Protein AF-A0A4Q3WW99-F1 (afdb_monomer_lite)

pLDDT: mean 93.5, std 5.41, range [62.47, 98.5]

Secondary structure (DSSP, 8-state):
--HHHHHHHHHHHHHHHHHHHHHHHHTT-SSHHHHHHHHHHHTT-TT----GGGGGGGSHHHHHHHHHHHHHHHHHTTSTTHHHHHHHHHHHHHHHHHHHHHHHH-TTS-HHHHHHHIIIIIHHHHHHHHHHHHHHHHHHHHHHTTTTHHHHHHHHHHHHHHH-

Radius of gyration: 16.63 Å; chains: 1; bounding box: 41×27×52 Å

Sequence (164 aa):
MDSVQLQQALPWVTAALLGVGLAATSGLRTFLPLLLLAGAVKFGLFGVSLGQSYAWLASDSALIALLLATIFEVAGDKIPVVDHGLDVVGTVLRPIAGALSVAAVWYGTDPATAALVGLIVGAPLAFGMHSAKAGTRAGSTAATAGVGNPFISVLEDGVALFMG

Structure (mmCIF, N/CA/C/O backbone):
data_AF-A0A4Q3WW99-F1
#
_entry.id   AF-A0A4Q3WW99-F1
#
loop_
_atom_site.group_PDB
_atom_site.id
_atom_site.type_symbol
_atom_site.label_atom_id
_atom_site.label_alt_id
_atom_site.label_comp_id
_atom_site.label_asym_id
_atom_site.label_entity_id
_atom_site.label_seq_id
_atom_site.pdbx_PDB_ins_code
_atom_site.Cartn_x
_atom_site.Cartn_y
_atom_site.Cartn_z
_atom_site.occupancy
_atom_site.B_iso_or_equiv
_atom_site.auth_seq_id
_atom_site.auth_comp_id
_atom_site.auth_asym_id
_atom_site.auth_atom_id
_atom_site.pdbx_PDB_model_num
ATOM 1 N N . MET A 1 1 ? -0.242 -15.367 32.151 1.00 62.47 1 MET A N 1
ATOM 2 C CA . MET A 1 1 ? -1.314 -14.533 31.577 1.00 62.47 1 MET A CA 1
ATOM 3 C C . MET A 1 1 ? -2.581 -15.353 31.603 1.00 62.47 1 MET A C 1
ATOM 5 O O . MET A 1 1 ? -2.575 -16.477 31.117 1.00 62.47 1 MET A O 1
ATOM 9 N N . ASP A 1 2 ? -3.606 -14.838 32.256 1.00 83.31 2 ASP A N 1
ATOM 10 C CA . ASP A 1 2 ? -4.953 -15.397 32.280 1.00 83.31 2 ASP A CA 1
ATOM 11 C C . ASP A 1 2 ? -5.698 -15.093 30.965 1.00 83.31 2 ASP A C 1
ATOM 13 O O . ASP A 1 2 ? -5.322 -14.206 30.194 1.00 83.31 2 ASP A O 1
ATOM 17 N N . SER A 1 3 ? -6.738 -15.875 30.664 1.00 82.44 3 SER A N 1
ATOM 18 C CA . SER A 1 3 ? -7.457 -15.846 29.377 1.00 82.44 3 SER A CA 1
ATOM 19 C C . SER A 1 3 ? -8.044 -14.474 29.023 1.00 82.44 3 SER A C 1
ATOM 21 O O . SER A 1 3 ? -8.149 -14.138 27.845 1.00 82.44 3 SER A O 1
ATOM 23 N N . VAL A 1 4 ? -8.364 -13.658 30.030 1.00 82.31 4 VAL A N 1
ATOM 24 C CA . VAL A 1 4 ? -8.906 -12.301 29.875 1.00 82.31 4 VAL A CA 1
ATOM 25 C C . VAL A 1 4 ? -7.875 -11.345 29.268 1.00 82.31 4 VAL A C 1
ATOM 27 O O . VAL A 1 4 ? -8.197 -10.603 28.341 1.00 82.31 4 VAL A O 1
ATOM 30 N N . GLN A 1 5 ? -6.617 -11.396 29.718 1.00 80.50 5 GLN A N 1
ATOM 31 C CA . GLN A 1 5 ? -5.545 -10.560 29.164 1.00 80.50 5 GLN A CA 1
ATOM 32 C C . GLN A 1 5 ? -5.258 -10.900 27.696 1.00 80.50 5 GLN A C 1
ATOM 34 O O . GLN A 1 5 ? -5.022 -10.009 26.881 1.00 80.50 5 GLN A O 1
ATOM 39 N N . LEU A 1 6 ? -5.323 -12.186 27.335 1.00 78.38 6 LEU A N 1
ATOM 40 C CA . LEU A 1 6 ? -5.124 -12.636 25.954 1.00 78.38 6 LEU A CA 1
ATOM 41 C C . LEU A 1 6 ? -6.226 -12.128 25.016 1.00 78.38 6 LEU A C 1
ATOM 43 O O . LEU A 1 6 ? -5.924 -11.692 23.908 1.00 78.38 6 LEU A O 1
ATOM 47 N N . GLN A 1 7 ? -7.484 -12.123 25.464 1.00 82.94 7 GLN A N 1
ATOM 48 C CA . GLN A 1 7 ? -8.606 -11.606 24.671 1.00 82.94 7 GLN A CA 1
ATOM 49 C C . GLN A 1 7 ? -8.515 -10.096 24.426 1.00 82.94 7 GLN A C 1
ATOM 51 O O . GLN A 1 7 ? -8.922 -9.625 23.368 1.00 82.94 7 GLN A O 1
ATOM 56 N N . GLN A 1 8 ? -7.950 -9.343 25.369 1.00 80.19 8 GLN A N 1
ATOM 57 C CA . GLN A 1 8 ? -7.739 -7.903 25.211 1.00 80.19 8 GLN A CA 1
ATOM 58 C C . GLN A 1 8 ? -6.545 -7.575 24.305 1.00 80.19 8 GLN A C 1
ATOM 60 O O . GLN A 1 8 ? -6.581 -6.577 23.592 1.00 80.19 8 GLN A O 1
AT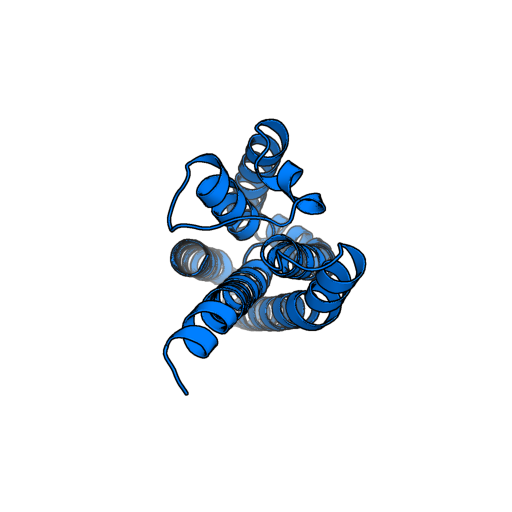OM 65 N N . ALA A 1 9 ? -5.497 -8.405 24.309 1.00 82.31 9 ALA A N 1
ATOM 66 C CA . ALA A 1 9 ? -4.288 -8.181 23.515 1.00 82.31 9 ALA A CA 1
ATOM 67 C C . ALA A 1 9 ? -4.412 -8.649 22.055 1.00 82.31 9 ALA A C 1
ATOM 69 O O . ALA A 1 9 ? -3.800 -8.056 21.167 1.00 82.31 9 ALA A O 1
ATOM 70 N N . LEU A 1 10 ? -5.197 -9.700 21.793 1.00 84.69 10 LEU A N 1
ATOM 71 C CA . LEU A 1 10 ? -5.301 -10.328 20.473 1.00 84.69 10 LEU A CA 1
ATOM 72 C C . LEU A 1 10 ? -5.670 -9.347 19.336 1.00 84.69 10 LEU A C 1
ATOM 74 O O . LEU A 1 10 ? -4.966 -9.366 18.326 1.00 84.69 10 LEU A O 1
ATOM 78 N N . PRO A 1 11 ? -6.665 -8.445 19.488 1.00 83.94 11 PRO A N 1
ATOM 79 C CA . PRO A 1 11 ? -6.996 -7.438 18.474 1.00 83.94 11 PRO A CA 1
ATOM 80 C C . PRO A 1 11 ? -5.793 -6.584 18.056 1.00 83.94 11 PRO A C 1
ATOM 82 O O . PRO A 1 11 ? -5.510 -6.433 16.868 1.00 83.94 11 PRO A O 1
ATOM 85 N N . TRP A 1 12 ? -5.025 -6.099 19.032 1.00 84.38 12 TRP A N 1
ATOM 86 C CA . TRP A 1 12 ? -3.859 -5.246 18.802 1.00 84.38 12 TRP A CA 1
ATOM 87 C C . TRP A 1 12 ? -2.717 -5.991 18.124 1.00 84.38 12 TRP A C 1
ATOM 89 O O . TRP A 1 12 ? -2.075 -5.454 17.225 1.00 84.38 12 TRP A O 1
ATOM 99 N N . VAL A 1 13 ? -2.485 -7.247 18.512 1.00 88.50 13 VAL A N 1
ATOM 100 C C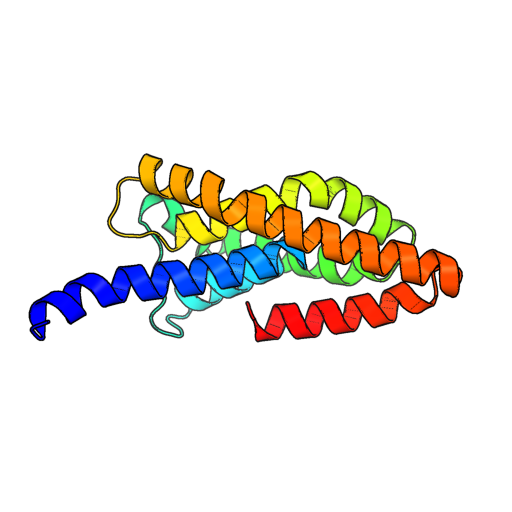A . VAL A 1 13 ? -1.480 -8.094 17.859 1.00 88.50 13 VAL A CA 1
ATOM 101 C C . VAL A 1 13 ? -1.868 -8.348 16.404 1.00 88.50 13 VAL A C 1
ATOM 103 O O . VAL A 1 13 ? -1.030 -8.206 15.517 1.00 88.50 13 VAL A O 1
ATOM 106 N N . THR A 1 14 ? -3.138 -8.663 16.134 1.00 87.50 14 THR A N 1
ATOM 107 C CA . THR A 1 14 ? -3.610 -8.865 14.757 1.00 87.50 14 THR A CA 1
ATOM 108 C C . THR A 1 14 ? -3.517 -7.592 13.920 1.00 87.50 14 THR A C 1
ATOM 110 O O . THR A 1 14 ? -3.035 -7.657 12.793 1.00 87.50 14 THR A O 1
ATOM 113 N N . ALA A 1 15 ? -3.880 -6.433 14.480 1.00 88.69 15 ALA A N 1
ATOM 114 C CA . ALA A 1 15 ? -3.748 -5.137 13.818 1.00 88.69 15 ALA A CA 1
ATOM 115 C C . ALA A 1 15 ? -2.283 -4.802 13.505 1.00 88.69 15 ALA A C 1
ATOM 117 O O . ALA A 1 15 ? -1.980 -4.331 12.411 1.00 88.69 15 ALA A O 1
ATOM 118 N N . ALA A 1 16 ? -1.361 -5.102 14.424 1.00 91.56 16 ALA A N 1
ATOM 119 C CA . ALA A 1 16 ? 0.068 -4.912 14.208 1.00 91.56 16 ALA A CA 1
ATOM 120 C C . ALA A 1 16 ? 0.620 -5.791 13.092 1.00 91.56 16 ALA A C 1
ATOM 122 O O . ALA A 1 16 ? 1.270 -5.278 12.183 1.00 91.56 16 ALA A O 1
ATOM 123 N N . LEU A 1 17 ? 0.335 -7.091 13.124 1.00 94.00 17 LEU A N 1
ATOM 124 C CA . LEU A 1 17 ? 0.816 -8.019 12.104 1.00 94.00 17 LEU A CA 1
ATOM 125 C C . LEU A 1 17 ? 0.230 -7.694 10.724 1.00 94.00 17 LEU A C 1
ATOM 127 O O . LEU A 1 17 ? 0.978 -7.615 9.750 1.00 94.00 17 LEU A O 1
ATOM 131 N N . LEU A 1 18 ? -1.081 -7.443 10.653 1.00 94.94 18 LEU A N 1
ATOM 132 C CA . LEU A 1 18 ? -1.760 -7.073 9.413 1.00 94.94 18 LEU A CA 1
ATOM 133 C C . LEU A 1 18 ? -1.251 -5.732 8.878 1.00 94.94 18 LEU A C 1
ATOM 135 O O . LEU A 1 18 ? -0.889 -5.629 7.711 1.00 94.94 18 LEU A O 1
ATOM 139 N N . GLY A 1 19 ? -1.174 -4.711 9.733 1.00 95.75 19 GLY A N 1
ATOM 140 C CA . GLY A 1 19 ? -0.717 -3.379 9.349 1.00 95.75 19 GLY A CA 1
ATOM 141 C C . GLY A 1 19 ? 0.715 -3.394 8.817 1.00 95.75 19 GLY A C 1
ATOM 142 O O . GLY A 1 19 ? 0.981 -2.809 7.770 1.00 95.75 19 GLY A O 1
ATOM 143 N N . VAL A 1 20 ? 1.625 -4.100 9.495 1.00 95.88 20 VAL A N 1
ATOM 144 C CA . VAL A 1 20 ? 3.023 -4.262 9.064 1.00 95.88 20 VAL A CA 1
ATOM 145 C C . VAL A 1 20 ? 3.107 -5.015 7.736 1.00 95.88 20 VAL A C 1
ATOM 147 O O . VAL A 1 20 ? 3.817 -4.565 6.838 1.00 95.88 20 VAL A O 1
ATOM 150 N N . GLY A 1 21 ? 2.363 -6.115 7.575 1.00 96.06 21 GLY A N 1
ATOM 151 C CA . GLY A 1 21 ? 2.315 -6.868 6.317 1.00 96.06 21 GLY A CA 1
ATOM 152 C C . GLY A 1 21 ? 1.817 -6.013 5.150 1.00 96.06 21 GLY A C 1
ATOM 153 O O . GLY A 1 21 ? 2.477 -5.927 4.113 1.00 96.06 21 GLY A O 1
ATOM 154 N N . LEU A 1 22 ? 0.716 -5.286 5.348 1.00 97.19 22 LEU A N 1
ATOM 155 C CA . LEU A 1 22 ? 0.157 -4.386 4.341 1.00 97.19 22 LEU A CA 1
ATOM 156 C C . LEU A 1 22 ? 1.086 -3.211 4.025 1.00 97.19 22 LEU A C 1
ATOM 158 O O . LEU A 1 22 ? 1.193 -2.820 2.865 1.00 97.19 22 LEU A O 1
ATOM 162 N N . ALA A 1 23 ? 1.787 -2.658 5.017 1.00 98.06 23 ALA A N 1
ATOM 163 C CA . ALA A 1 23 ? 2.725 -1.559 4.805 1.00 98.06 23 ALA A CA 1
ATOM 164 C C . ALA A 1 23 ? 3.987 -2.008 4.060 1.00 98.06 23 ALA A C 1
ATOM 166 O O . ALA A 1 23 ? 4.401 -1.344 3.111 1.00 98.06 23 ALA A O 1
ATOM 167 N N . ALA A 1 24 ? 4.566 -3.157 4.418 1.00 97.00 24 ALA A N 1
ATOM 168 C CA . ALA A 1 24 ? 5.664 -3.745 3.653 1.00 97.00 24 ALA A CA 1
ATOM 169 C C . ALA A 1 24 ? 5.240 -3.989 2.197 1.00 97.00 24 ALA A C 1
ATOM 171 O O . ALA A 1 24 ? 5.919 -3.555 1.265 1.00 97.00 24 ALA A O 1
ATOM 172 N N . THR A 1 25 ? 4.0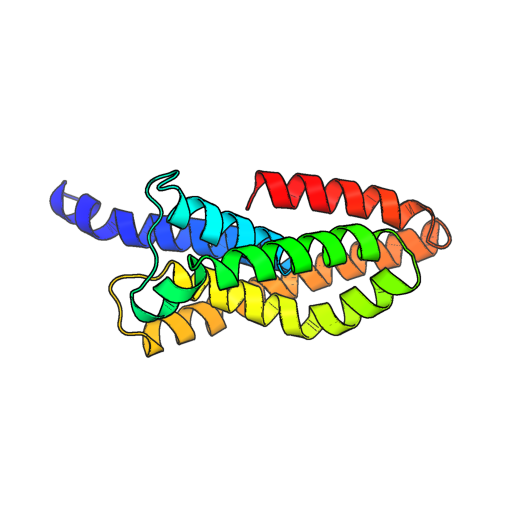63 -4.586 2.001 1.00 97.00 25 THR A N 1
ATOM 173 C CA . THR A 1 25 ? 3.503 -4.825 0.668 1.00 97.00 25 THR A CA 1
ATOM 174 C C . THR A 1 25 ? 3.210 -3.525 -0.086 1.00 97.00 25 THR A C 1
ATOM 176 O O . THR A 1 25 ? 3.458 -3.449 -1.290 1.00 97.00 25 THR A O 1
ATOM 179 N N . SER A 1 26 ? 2.795 -2.463 0.616 1.00 97.75 26 SER A N 1
ATOM 180 C CA . SER A 1 26 ? 2.582 -1.123 0.042 1.00 97.75 26 SER A CA 1
ATOM 181 C C . SER A 1 26 ? 3.861 -0.539 -0.560 1.00 97.75 26 SER A C 1
ATOM 183 O O . SER A 1 26 ? 3.826 0.222 -1.527 1.00 97.75 26 SER A O 1
ATOM 185 N N . GLY A 1 27 ? 5.016 -0.940 -0.027 1.00 95.19 27 GLY A N 1
ATOM 186 C CA . GLY A 1 27 ? 6.318 -0.605 -0.584 1.00 95.19 27 GLY A CA 1
ATOM 187 C C . GLY A 1 27 ? 6.663 -1.341 -1.878 1.00 95.19 27 GLY A C 1
ATOM 188 O O . GLY A 1 27 ? 7.493 -0.842 -2.630 1.00 95.19 27 GLY A O 1
ATOM 189 N N . LEU A 1 28 ? 6.017 -2.466 -2.200 1.00 94.94 28 LEU A N 1
ATOM 190 C CA . LEU A 1 28 ? 6.118 -3.136 -3.505 1.00 94.94 28 LEU A CA 1
ATOM 191 C C . LEU A 1 28 ? 5.085 -2.589 -4.497 1.00 94.94 28 LEU A C 1
ATOM 193 O O . LEU A 1 28 ? 5.442 -2.232 -5.628 1.00 94.94 28 LEU A O 1
ATOM 197 N N . ARG A 1 29 ? 3.832 -2.469 -4.047 1.00 96.12 29 ARG A N 1
ATOM 198 C CA . ARG A 1 29 ? 2.671 -1.993 -4.808 1.00 96.12 29 ARG A CA 1
ATOM 199 C C . ARG A 1 29 ? 1.855 -1.026 -3.966 1.00 96.12 29 ARG A C 1
ATOM 201 O O . ARG A 1 29 ? 1.406 -1.378 -2.894 1.00 96.12 29 ARG A O 1
ATOM 208 N N . THR A 1 30 ? 1.628 0.168 -4.476 1.00 96.62 30 THR A N 1
ATOM 209 C CA . THR A 1 30 ? 0.988 1.288 -3.784 1.00 96.62 30 THR A CA 1
ATOM 210 C C . THR A 1 30 ? -0.491 1.031 -3.512 1.00 96.62 30 THR A C 1
ATOM 212 O O . THR A 1 30 ? -0.964 1.258 -2.403 1.00 96.62 30 THR A O 1
ATOM 215 N N . PHE A 1 31 ? -1.241 0.583 -4.524 1.00 97.81 31 PHE A N 1
ATOM 216 C CA . PHE A 1 31 ? -2.706 0.544 -4.454 1.00 97.81 31 PHE A CA 1
ATOM 217 C C . PHE A 1 31 ? -3.247 -0.853 -4.182 1.00 97.81 31 PHE A C 1
ATOM 219 O O . PHE A 1 31 ? -4.276 -0.990 -3.525 1.00 97.81 31 PHE A O 1
ATOM 226 N N . LEU A 1 32 ? -2.547 -1.890 -4.654 1.00 97.81 32 LEU A N 1
ATOM 227 C CA . LEU A 1 32 ? -2.987 -3.277 -4.504 1.00 97.81 32 LEU A CA 1
ATOM 228 C C . LEU A 1 32 ? -3.246 -3.682 -3.035 1.00 97.81 32 LEU A C 1
ATOM 230 O O . LEU A 1 32 ? -4.321 -4.211 -2.774 1.00 97.81 32 LEU A O 1
ATOM 234 N N . PRO A 1 33 ? -2.375 -3.394 -2.050 1.00 97.62 33 PRO A N 1
ATOM 235 C CA . PRO A 1 33 ? -2.619 -3.792 -0.657 1.00 97.62 33 PRO A CA 1
ATOM 236 C C . PRO A 1 33 ? -3.810 -3.061 -0.037 1.00 97.62 33 PRO A C 1
ATOM 238 O O . PRO A 1 33 ? -4.577 -3.639 0.726 1.00 97.62 33 PRO A O 1
ATOM 241 N N . LEU A 1 34 ? -4.015 -1.791 -0.399 1.00 98.06 34 LEU A N 1
ATOM 242 C CA . LEU A 1 34 ? -5.190 -1.037 0.036 1.00 98.06 34 LEU A CA 1
ATOM 243 C C . LEU A 1 34 ? -6.474 -1.589 -0.590 1.00 98.06 34 LEU A C 1
ATOM 245 O O . LEU A 1 34 ? -7.495 -1.642 0.091 1.00 98.06 34 LEU A O 1
ATOM 249 N N . LEU A 1 35 ? -6.430 -2.026 -1.854 1.00 98.44 35 LEU A N 1
ATOM 250 C CA . LEU A 1 35 ? -7.547 -2.706 -2.513 1.00 98.44 35 LEU A CA 1
ATOM 251 C C . LEU A 1 35 ? -7.887 -4.026 -1.814 1.00 98.44 35 LEU A C 1
ATOM 253 O O . LEU A 1 35 ? -9.064 -4.294 -1.575 1.00 98.44 35 LEU A O 1
ATOM 257 N N . LEU A 1 36 ? -6.875 -4.829 -1.473 1.00 97.75 36 LEU A N 1
ATOM 258 C CA . LEU A 1 36 ? -7.052 -6.098 -0.764 1.00 97.75 36 LEU A CA 1
ATOM 259 C C . LEU A 1 36 ? -7.641 -5.872 0.633 1.00 97.75 36 LEU A C 1
ATOM 261 O O . LEU A 1 36 ? -8.651 -6.491 0.967 1.00 97.75 36 LEU A O 1
ATOM 265 N N . LEU A 1 37 ? -7.112 -4.909 1.395 1.00 97.75 37 LEU A N 1
ATOM 266 C CA . LEU A 1 37 ? -7.667 -4.507 2.690 1.00 97.75 37 LEU A CA 1
ATOM 267 C C . LEU A 1 37 ? -9.127 -4.041 2.569 1.00 97.75 37 LEU A C 1
ATOM 269 O O . LEU A 1 37 ? -10.002 -4.520 3.293 1.00 97.75 37 LEU A O 1
ATOM 273 N N . ALA A 1 38 ? -9.403 -3.111 1.652 1.00 97.88 38 ALA A N 1
ATOM 274 C CA . ALA A 1 38 ? -10.742 -2.575 1.430 1.00 97.88 38 ALA A CA 1
ATOM 275 C C . ALA A 1 38 ? -11.732 -3.674 1.020 1.00 97.88 38 ALA A C 1
ATOM 277 O O . ALA A 1 38 ? -12.853 -3.721 1.527 1.00 97.88 38 ALA A O 1
ATOM 278 N N . GLY A 1 39 ? -11.313 -4.572 0.125 1.00 97.81 39 GLY A N 1
ATOM 279 C CA . GLY A 1 39 ? -12.108 -5.705 -0.337 1.00 97.81 39 GLY A CA 1
ATOM 280 C C . GLY A 1 39 ? -12.384 -6.702 0.784 1.00 97.81 39 GLY A C 1
ATOM 281 O O . GLY A 1 39 ? -13.531 -7.109 0.967 1.00 97.81 39 GLY A O 1
ATOM 282 N N . ALA A 1 40 ? -11.369 -7.036 1.585 1.00 96.69 40 ALA A N 1
ATOM 283 C CA . ALA A 1 40 ? -11.527 -7.916 2.737 1.00 96.69 40 ALA A CA 1
ATOM 284 C C . ALA A 1 40 ? -12.586 -7.378 3.706 1.00 96.69 40 ALA A C 1
ATOM 286 O O . ALA A 1 40 ? -13.486 -8.111 4.106 1.00 96.69 40 ALA A O 1
ATOM 287 N N . VAL A 1 41 ? -12.547 -6.079 4.003 1.00 96.75 41 VAL A N 1
ATOM 288 C CA . VAL A 1 41 ? -13.529 -5.430 4.883 1.00 96.75 41 VAL A CA 1
ATOM 289 C C . VAL A 1 41 ? -14.915 -5.387 4.235 1.00 96.75 41 VAL A C 1
ATOM 291 O O . VAL A 1 41 ? -15.902 -5.744 4.877 1.00 96.75 41 VAL A O 1
ATOM 294 N N . LYS A 1 42 ? -15.014 -5.000 2.956 1.00 96.94 42 LYS A N 1
ATOM 295 C CA . LYS A 1 42 ? -16.291 -4.896 2.227 1.00 96.94 42 LYS A CA 1
ATOM 296 C C . LYS A 1 42 ? -17.044 -6.220 2.165 1.00 96.94 42 LYS A C 1
ATOM 298 O O . LYS A 1 42 ? -18.267 -6.232 2.289 1.00 96.94 42 LYS A O 1
ATOM 303 N N . PHE A 1 43 ? -16.319 -7.312 1.943 1.00 96.94 43 PHE A N 1
ATOM 304 C CA . PHE A 1 43 ? -16.893 -8.644 1.773 1.00 96.94 43 PHE A CA 1
ATOM 305 C C . PHE A 1 43 ? -16.874 -9.480 3.062 1.00 96.94 43 PHE A C 1
ATOM 307 O O . PHE A 1 43 ? -17.248 -10.649 3.026 1.00 96.94 43 PHE A O 1
ATOM 314 N N . GLY A 1 44 ? -16.471 -8.898 4.199 1.00 94.00 44 GLY A N 1
ATOM 315 C CA . GLY A 1 44 ? -16.470 -9.574 5.500 1.00 94.00 44 GLY A CA 1
ATOM 316 C C . GLY A 1 44 ? -15.485 -10.745 5.590 1.00 94.00 44 GLY A C 1
ATOM 317 O O . GLY A 1 44 ? -15.752 -11.731 6.276 1.00 94.00 44 GLY A O 1
ATOM 318 N N . LEU A 1 45 ? -14.362 -10.665 4.879 1.00 92.75 45 LEU A N 1
ATOM 319 C CA . LEU A 1 45 ? -13.344 -11.710 4.831 1.00 92.75 45 LEU A CA 1
ATOM 320 C C . LEU A 1 45 ? -12.376 -11.593 6.017 1.00 92.75 45 LEU A C 1
ATOM 322 O O . LEU A 1 45 ? -12.046 -10.501 6.479 1.00 92.75 45 LEU A O 1
ATOM 326 N N . PHE A 1 46 ? -11.897 -12.745 6.494 1.00 88.19 46 PHE A N 1
ATOM 327 C CA . PHE A 1 46 ? -10.805 -12.877 7.474 1.00 88.19 46 PHE A CA 1
ATOM 328 C C . PHE A 1 46 ? -11.003 -12.159 8.825 1.00 88.19 46 PHE A C 1
ATOM 330 O O . PHE A 1 46 ? -10.063 -12.064 9.609 1.00 88.19 46 PHE A O 1
ATOM 337 N N . GLY A 1 47 ? -12.212 -11.670 9.123 1.00 87.50 47 GLY A N 1
ATOM 338 C CA . GLY A 1 47 ? -12.505 -10.947 10.365 1.00 87.50 47 GLY A CA 1
ATOM 339 C C . GLY A 1 47 ? -11.817 -9.581 10.472 1.00 87.50 47 GLY A C 1
ATOM 340 O O . GLY A 1 47 ? -11.639 -9.074 11.578 1.00 87.50 47 GLY A O 1
ATOM 341 N N . VAL A 1 48 ? -11.412 -8.984 9.346 1.00 91.00 48 VAL A N 1
ATOM 342 C CA . VAL A 1 48 ? -10.726 -7.685 9.327 1.00 91.00 48 VAL A CA 1
ATOM 343 C C . VAL A 1 48 ? -11.728 -6.552 9.534 1.00 91.00 48 VAL A C 1
ATOM 345 O O . VAL A 1 48 ? -12.826 -6.561 8.982 1.00 91.00 48 VAL A O 1
ATOM 348 N N . SER A 1 49 ? -11.346 -5.560 10.335 1.00 91.81 49 SER A N 1
ATOM 349 C CA . SER A 1 49 ? -12.154 -4.373 10.625 1.00 91.81 49 SER A CA 1
ATOM 350 C C . SER A 1 49 ? -11.310 -3.109 10.520 1.00 91.81 49 SER A C 1
ATOM 352 O O . SER A 1 49 ? -10.103 -3.140 10.764 1.00 91.81 49 SER A O 1
ATOM 354 N N . LEU A 1 50 ? -11.958 -1.998 10.169 1.00 95.00 50 LEU A N 1
ATOM 355 C CA . LEU A 1 50 ? -11.322 -0.685 10.085 1.00 95.00 50 LEU A CA 1
ATOM 356 C C . LEU A 1 50 ? -11.734 0.201 11.256 1.00 95.00 50 LEU A C 1
ATOM 358 O O . LEU A 1 50 ? -12.851 0.106 11.765 1.00 95.00 50 LEU A O 1
ATOM 362 N N . GLY A 1 51 ? -10.852 1.123 11.640 1.00 94.19 51 GLY A N 1
ATOM 363 C CA . GLY A 1 51 ? -11.217 2.217 12.531 1.00 94.19 51 GLY A CA 1
ATOM 364 C C . GLY A 1 51 ? -12.314 3.090 11.910 1.00 94.19 51 GLY A C 1
ATOM 365 O O . GLY A 1 51 ? -12.334 3.310 10.700 1.00 94.19 51 GLY A O 1
ATOM 366 N N . GLN A 1 52 ? -13.204 3.646 12.737 1.00 93.44 52 GLN A N 1
ATOM 367 C CA . GLN A 1 52 ? -14.377 4.402 12.272 1.00 93.44 52 GLN A CA 1
ATOM 368 C C . GLN A 1 52 ? -14.025 5.541 11.296 1.00 93.44 52 GLN A C 1
ATOM 370 O O . GLN A 1 52 ? -14.737 5.768 10.322 1.00 93.44 52 GLN A O 1
ATOM 375 N N . SER A 1 53 ? -12.902 6.233 11.521 1.00 95.56 53 SER A N 1
ATOM 376 C CA . SER A 1 53 ? -12.442 7.332 10.651 1.00 95.56 53 SER A CA 1
ATOM 377 C C . SER A 1 53 ? -11.898 6.869 9.295 1.00 95.56 53 SER A C 1
ATOM 379 O O . SER A 1 53 ? -11.746 7.679 8.386 1.00 95.56 53 SER A O 1
ATOM 381 N N . TYR A 1 54 ? -11.636 5.571 9.141 1.00 96.81 54 TYR A N 1
ATOM 382 C CA . TYR A 1 54 ? -11.107 4.945 7.929 1.00 96.81 54 TYR A CA 1
ATOM 383 C C . TYR A 1 54 ? -12.137 4.053 7.227 1.00 96.81 54 TYR A C 1
ATOM 385 O O . TYR A 1 54 ? -11.834 3.473 6.189 1.00 96.81 54 TYR A O 1
ATOM 393 N N . ALA A 1 55 ? -13.373 3.978 7.735 1.00 96.00 55 ALA A N 1
ATOM 394 C CA . ALA A 1 55 ? -14.443 3.162 7.157 1.00 96.00 55 ALA A CA 1
ATOM 395 C C . ALA A 1 55 ? -14.748 3.505 5.685 1.00 96.00 55 ALA A C 1
ATOM 397 O O . ALA A 1 55 ? -15.189 2.647 4.921 1.00 96.00 55 ALA A O 1
ATOM 398 N N . TRP A 1 56 ? -14.461 4.741 5.261 1.00 97.25 56 TRP A N 1
ATOM 399 C CA . TRP A 1 56 ? -14.592 5.183 3.870 1.00 97.25 56 TRP A CA 1
ATOM 400 C C . TRP A 1 56 ? -13.741 4.362 2.890 1.00 97.25 56 TRP A C 1
ATOM 402 O O . TRP A 1 56 ? -14.098 4.277 1.716 1.00 97.25 56 TRP A O 1
ATOM 412 N N . LEU A 1 57 ? -12.653 3.732 3.351 1.00 97.12 57 LEU A N 1
ATOM 413 C CA . LEU A 1 57 ? -11.767 2.924 2.514 1.00 97.12 57 LEU A CA 1
ATOM 414 C C . LEU A 1 57 ? -12.495 1.704 1.924 1.00 97.12 57 LEU A C 1
ATOM 416 O O . LEU A 1 57 ? -12.183 1.285 0.817 1.00 97.12 57 LEU A O 1
ATOM 420 N N . ALA A 1 58 ? -13.515 1.189 2.620 1.00 97.12 58 ALA A N 1
ATOM 421 C CA . ALA A 1 58 ? -14.368 0.090 2.161 1.00 97.12 58 ALA A CA 1
ATOM 422 C C . ALA A 1 58 ? -15.638 0.565 1.416 1.00 97.12 58 ALA A C 1
ATOM 424 O O . ALA A 1 58 ? -16.561 -0.219 1.185 1.00 97.12 58 ALA A O 1
ATOM 425 N N . SER A 1 59 ? -15.735 1.849 1.055 1.00 98.12 59 SER A N 1
ATOM 426 C CA . SER A 1 59 ? -16.842 2.354 0.230 1.00 98.12 59 SER A CA 1
ATOM 427 C C . SER A 1 59 ? -16.734 1.872 -1.222 1.00 98.12 59 SER A C 1
ATOM 429 O O . SER A 1 59 ? -15.643 1.582 -1.713 1.00 98.12 59 SER A O 1
ATOM 431 N N . ASP A 1 60 ? -17.863 1.819 -1.937 1.00 98.12 60 ASP A N 1
ATOM 432 C CA . ASP A 1 60 ? -17.879 1.380 -3.343 1.00 98.12 60 ASP A CA 1
ATOM 433 C C . ASP A 1 60 ? -17.027 2.290 -4.236 1.00 98.12 60 ASP A C 1
ATOM 435 O O . ASP A 1 60 ? -16.316 1.815 -5.121 1.00 98.12 60 ASP A O 1
ATOM 439 N N . SER A 1 61 ? -17.037 3.598 -3.971 1.00 97.94 61 SER A N 1
ATOM 440 C CA . SER A 1 61 ? -16.213 4.565 -4.696 1.00 97.94 61 SER A CA 1
ATOM 441 C C . SER A 1 61 ? -14.719 4.363 -4.437 1.00 97.94 61 SER A C 1
ATOM 443 O O . SER A 1 61 ? -13.940 4.382 -5.390 1.00 97.94 61 SER A O 1
ATOM 445 N N . ALA A 1 62 ? -14.313 4.130 -3.183 1.00 97.94 62 ALA A N 1
ATOM 446 C CA . ALA A 1 62 ? -12.918 3.849 -2.845 1.00 97.94 62 ALA A CA 1
ATOM 447 C C . ALA A 1 62 ? -12.432 2.545 -3.491 1.00 97.94 62 ALA A C 1
ATOM 449 O O . ALA A 1 62 ? -11.352 2.526 -4.076 1.00 97.94 62 ALA A O 1
ATOM 450 N N . LEU A 1 63 ? -13.247 1.487 -3.466 1.00 98.38 63 LEU A N 1
ATOM 451 C CA . LEU A 1 63 ? -12.928 0.212 -4.112 1.00 98.38 63 LEU A CA 1
ATOM 452 C C . LEU A 1 63 ? -12.741 0.349 -5.620 1.00 98.38 63 LEU A C 1
ATOM 454 O O . LEU A 1 63 ? -11.761 -0.158 -6.156 1.00 98.38 63 LEU A O 1
ATOM 458 N N . ILE A 1 64 ? -13.646 1.052 -6.307 1.00 98.44 64 ILE A N 1
ATOM 459 C CA . ILE A 1 64 ? -13.528 1.286 -7.752 1.00 98.44 64 ILE A CA 1
ATOM 460 C C . ILE A 1 64 ? -12.264 2.097 -8.059 1.00 98.44 64 ILE A C 1
ATOM 462 O O . ILE A 1 64 ? -11.523 1.754 -8.980 1.00 98.44 64 ILE A O 1
ATOM 466 N N . ALA A 1 65 ? -11.987 3.147 -7.281 1.00 98.44 65 ALA A N 1
ATOM 467 C CA . ALA A 1 65 ? -10.796 3.969 -7.464 1.00 98.44 65 ALA A CA 1
ATOM 468 C C . ALA A 1 65 ? -9.504 3.164 -7.250 1.00 98.44 65 ALA A C 1
ATOM 470 O O . ALA A 1 65 ? -8.607 3.223 -8.089 1.00 98.44 65 ALA A O 1
ATOM 471 N N . LEU A 1 66 ? -9.429 2.381 -6.170 1.00 98.38 66 LEU A N 1
ATOM 472 C CA . LEU A 1 66 ? -8.291 1.512 -5.869 1.00 98.38 66 LEU A CA 1
ATOM 473 C C . LEU A 1 66 ? -8.118 0.428 -6.932 1.00 98.38 66 LEU A C 1
ATOM 475 O O . LEU A 1 66 ? -7.000 0.205 -7.377 1.00 98.38 66 LEU A O 1
ATOM 479 N N . LEU A 1 67 ? -9.205 -0.184 -7.408 1.00 98.38 67 LEU A N 1
ATOM 480 C CA . LEU A 1 67 ? -9.165 -1.188 -8.470 1.00 98.38 67 LEU A CA 1
ATOM 481 C C . LEU A 1 67 ? -8.568 -0.620 -9.760 1.00 98.38 67 LEU A C 1
ATOM 483 O O . LEU A 1 67 ? -7.652 -1.210 -10.330 1.00 98.38 67 LEU A O 1
ATOM 487 N N . LEU A 1 68 ? -9.058 0.538 -10.210 1.00 98.44 68 LEU A N 1
ATOM 488 C CA . LEU A 1 68 ? -8.522 1.201 -11.398 1.00 98.44 68 LEU A CA 1
ATOM 489 C C . LEU A 1 68 ? -7.055 1.593 -11.195 1.00 98.44 68 LEU A C 1
ATOM 491 O O . LEU A 1 68 ? -6.227 1.327 -12.064 1.00 98.44 68 LEU A O 1
ATOM 495 N N . ALA A 1 69 ? -6.719 2.173 -10.041 1.00 97.62 69 ALA A N 1
ATOM 496 C CA . ALA A 1 69 ? -5.352 2.561 -9.712 1.00 97.62 69 ALA A CA 1
ATOM 497 C C . ALA A 1 69 ? -4.398 1.355 -9.698 1.00 97.62 69 ALA A C 1
ATOM 499 O O . ALA A 1 69 ? -3.306 1.440 -10.254 1.00 97.62 69 ALA A O 1
ATOM 500 N N . THR A 1 70 ? -4.826 0.213 -9.153 1.00 97.62 70 THR A N 1
ATOM 501 C CA . THR A 1 70 ? -4.081 -1.050 -9.190 1.00 97.62 70 THR A CA 1
ATOM 502 C C . THR A 1 70 ? -3.885 -1.553 -10.617 1.00 97.62 70 THR A C 1
ATOM 504 O O . THR A 1 70 ? -2.778 -1.957 -10.960 1.00 97.62 70 THR A O 1
ATOM 507 N N . ILE A 1 71 ? -4.913 -1.504 -11.472 1.00 97.62 71 ILE A N 1
ATOM 508 C CA . ILE A 1 71 ? -4.783 -1.905 -12.883 1.00 97.62 71 ILE A CA 1
ATOM 509 C C . ILE A 1 71 ? -3.729 -1.043 -13.588 1.00 97.62 71 ILE A C 1
ATOM 511 O O . ILE A 1 71 ? -2.845 -1.585 -14.252 1.00 97.62 71 ILE A O 1
ATOM 515 N N . PHE A 1 72 ? -3.782 0.281 -13.418 1.00 96.19 72 PHE A N 1
ATOM 516 C CA . PHE A 1 72 ? -2.795 1.187 -14.010 1.00 96.19 72 PHE A CA 1
ATOM 517 C C . PHE A 1 72 ? -1.392 0.981 -13.438 1.00 96.19 72 PHE A C 1
ATOM 519 O O . PHE A 1 72 ? -0.422 0.993 -14.191 1.00 96.19 72 PHE A O 1
ATOM 526 N N . GLU A 1 73 ? -1.279 0.757 -12.130 1.00 96.06 73 GLU A N 1
ATOM 527 C CA . GLU A 1 73 ? -0.009 0.468 -11.470 1.00 96.06 73 GLU A CA 1
ATOM 528 C C . GLU A 1 73 ? 0.617 -0.832 -11.994 1.00 96.06 73 GLU A C 1
ATOM 530 O O . GLU A 1 73 ? 1.797 -0.842 -12.335 1.00 96.06 73 GLU A O 1
ATOM 535 N N . VAL A 1 74 ? -0.146 -1.923 -12.092 1.00 94.69 74 VAL A N 1
ATOM 536 C CA . VAL A 1 74 ? 0.365 -3.218 -12.571 1.00 94.69 74 VAL A CA 1
ATOM 537 C C . VAL A 1 74 ? 0.705 -3.160 -14.059 1.00 94.69 74 VAL A C 1
ATOM 539 O O . VAL A 1 74 ? 1.762 -3.643 -14.460 1.00 94.69 74 VAL A O 1
ATOM 542 N N . ALA A 1 75 ? -0.152 -2.547 -14.880 1.00 93.38 75 ALA A N 1
ATOM 543 C CA . ALA A 1 75 ? 0.072 -2.443 -16.320 1.00 93.38 75 ALA A CA 1
ATOM 544 C C . ALA A 1 75 ? 1.243 -1.510 -16.663 1.00 93.38 75 ALA A C 1
ATOM 546 O O . ALA A 1 75 ? 2.100 -1.861 -17.475 1.00 93.38 75 ALA A O 1
ATOM 547 N N . GLY A 1 76 ? 1.299 -0.330 -16.038 1.00 91.81 76 GLY A N 1
ATOM 548 C CA . GLY A 1 76 ? 2.336 0.665 -16.304 1.00 91.81 76 GLY A CA 1
ATOM 549 C C . GLY A 1 76 ? 3.723 0.196 -15.877 1.00 91.81 76 GLY A C 1
ATOM 550 O O . GLY A 1 76 ? 4.704 0.431 -16.572 1.00 91.81 76 GLY A O 1
ATOM 551 N N . ASP A 1 77 ? 3.805 -0.561 -14.791 1.00 90.69 77 ASP A N 1
ATOM 552 C CA . ASP A 1 77 ? 5.066 -1.045 -14.232 1.00 90.69 77 ASP A CA 1
ATOM 553 C C . ASP A 1 77 ? 5.754 -2.140 -15.080 1.00 90.69 77 ASP A C 1
ATOM 555 O O . ASP A 1 77 ? 6.872 -2.546 -14.775 1.00 90.69 77 ASP A O 1
ATOM 559 N N . LYS A 1 78 ? 5.124 -2.595 -16.176 1.00 89.56 78 LYS A N 1
ATOM 560 C CA . LYS A 1 78 ? 5.748 -3.471 -17.189 1.00 89.56 78 LYS A CA 1
ATOM 561 C C . LYS A 1 78 ? 6.429 -2.712 -18.325 1.00 89.56 78 LYS A C 1
ATOM 563 O O . LYS A 1 78 ? 7.135 -3.331 -19.120 1.00 89.56 78 LYS A O 1
ATOM 568 N N . ILE A 1 79 ? 6.190 -1.408 -18.451 1.00 88.88 79 ILE A N 1
ATOM 569 C CA . ILE A 1 79 ? 6.695 -0.590 -19.555 1.00 88.88 79 ILE A CA 1
ATOM 570 C C . ILE A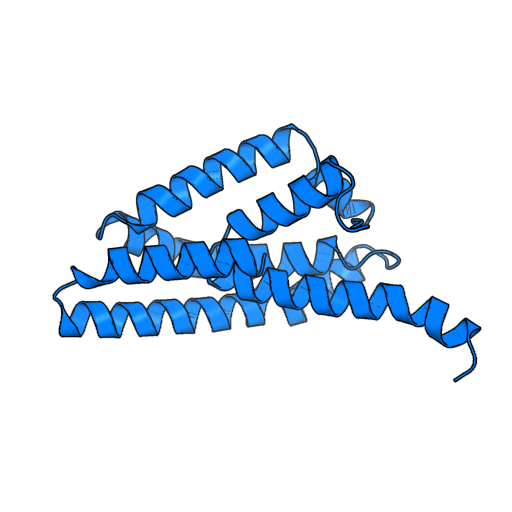 1 79 ? 7.879 0.243 -19.030 1.00 88.88 79 ILE A C 1
ATOM 572 O O . ILE A 1 79 ? 7.629 1.136 -18.226 1.00 88.88 79 ILE A O 1
ATOM 576 N N . PRO A 1 80 ? 9.127 0.045 -19.513 1.00 81.56 80 PRO A N 1
ATOM 577 C CA . PRO A 1 80 ? 10.356 0.638 -18.941 1.00 81.56 80 PRO A CA 1
ATOM 578 C C . PRO A 1 80 ? 10.455 2.173 -18.855 1.00 81.56 80 PRO A C 1
ATOM 580 O O . PRO A 1 80 ? 11.428 2.711 -18.339 1.00 81.56 80 PRO A O 1
ATOM 583 N N . VAL A 1 81 ? 9.519 2.905 -19.458 1.00 84.38 81 VAL A N 1
ATOM 584 C CA . VAL A 1 81 ? 9.439 4.373 -19.334 1.00 84.38 81 VAL A CA 1
ATOM 585 C C . VAL A 1 81 ? 8.375 4.765 -18.311 1.00 84.38 81 VAL A C 1
ATOM 587 O O . VAL A 1 81 ? 8.524 5.744 -17.582 1.00 84.38 81 VAL A O 1
ATOM 590 N N . VAL A 1 82 ? 7.286 3.998 -18.260 1.00 88.94 82 VAL A N 1
ATOM 591 C CA . VAL A 1 82 ? 6.169 4.237 -17.347 1.00 88.94 82 VAL A CA 1
ATOM 592 C C . VAL A 1 82 ? 6.532 3.764 -15.941 1.00 88.94 82 VAL A C 1
ATOM 594 O O . VAL A 1 82 ? 6.190 4.444 -14.978 1.00 88.94 82 VAL A O 1
ATOM 597 N N . ASP A 1 83 ? 7.269 2.659 -15.812 1.00 87.12 83 ASP A N 1
ATOM 598 C CA . ASP A 1 83 ? 7.739 2.129 -14.531 1.00 87.12 83 ASP A CA 1
ATOM 599 C C . ASP A 1 83 ? 8.625 3.135 -13.776 1.00 87.12 83 ASP A C 1
ATOM 601 O O . ASP A 1 83 ? 8.423 3.345 -12.585 1.00 87.12 83 ASP A O 1
ATOM 605 N N . HIS A 1 84 ? 9.521 3.845 -14.466 1.00 88.50 84 HIS A N 1
ATOM 606 C CA . HIS A 1 84 ? 10.360 4.875 -13.868 1.00 88.50 84 HIS A CA 1
ATOM 607 C C . HIS A 1 84 ? 9.519 6.037 -13.328 1.00 88.50 84 HIS A C 1
ATOM 609 O O . HIS A 1 84 ? 9.732 6.493 -12.205 1.00 88.50 84 HIS A O 1
ATOM 615 N N . GLY A 1 85 ? 8.515 6.483 -14.092 1.00 90.38 85 GLY A N 1
ATOM 616 C CA . GLY A 1 85 ? 7.561 7.492 -13.630 1.00 90.38 85 GLY A CA 1
ATOM 617 C C . GLY A 1 85 ? 6.761 7.023 -12.411 1.00 90.38 85 GLY A C 1
ATOM 618 O O . GLY A 1 85 ? 6.603 7.774 -11.447 1.00 90.38 85 GLY A O 1
ATOM 619 N N . LEU A 1 86 ? 6.304 5.767 -12.420 1.00 91.00 86 LEU A N 1
ATOM 620 C CA . LEU A 1 86 ? 5.602 5.155 -11.293 1.00 91.00 86 LEU A CA 1
ATOM 621 C C . LEU A 1 86 ? 6.493 5.008 -10.056 1.00 91.00 86 LEU A C 1
ATOM 623 O O . LEU A 1 86 ? 5.999 5.204 -8.951 1.00 91.00 86 LEU A O 1
ATOM 627 N N . ASP A 1 87 ? 7.783 4.710 -10.208 1.00 91.25 87 ASP A N 1
ATOM 628 C CA . ASP A 1 87 ? 8.720 4.607 -9.086 1.00 91.25 87 ASP A CA 1
ATOM 629 C C . ASP A 1 87 ? 9.031 5.992 -8.483 1.00 91.25 87 ASP A C 1
ATOM 631 O O . ASP A 1 87 ? 9.040 6.145 -7.259 1.00 91.25 87 ASP A O 1
ATOM 635 N N . VAL A 1 88 ? 9.171 7.036 -9.310 1.00 93.19 88 VAL A N 1
ATOM 636 C CA . VAL A 1 88 ? 9.320 8.425 -8.832 1.00 93.19 88 VAL A CA 1
ATOM 637 C C . VAL A 1 88 ? 8.097 8.864 -8.026 1.00 93.19 88 VAL A C 1
ATOM 639 O O . VAL A 1 88 ? 8.229 9.379 -6.918 1.00 93.19 88 VAL A O 1
ATOM 642 N N . VAL A 1 89 ? 6.892 8.624 -8.544 1.00 94.62 89 VAL A N 1
ATOM 643 C CA . VAL A 1 89 ? 5.648 8.921 -7.815 1.00 94.62 89 VAL A CA 1
ATOM 644 C C . VAL A 1 89 ? 5.521 8.029 -6.569 1.00 94.62 89 VAL A C 1
ATOM 646 O O . VAL A 1 89 ? 5.115 8.484 -5.495 1.00 94.62 89 VAL A O 1
ATOM 649 N N . GLY A 1 90 ? 5.921 6.764 -6.690 1.00 94.12 90 GLY A N 1
ATOM 650 C CA . GLY A 1 90 ? 5.901 5.755 -5.637 1.00 94.12 90 GLY A CA 1
ATOM 651 C C . GLY A 1 90 ? 6.768 6.111 -4.433 1.00 94.12 90 GLY A C 1
ATOM 652 O O . GLY A 1 90 ? 6.407 5.759 -3.312 1.00 94.12 90 GLY A O 1
ATOM 653 N N . THR A 1 91 ? 7.829 6.895 -4.629 1.00 96.00 91 THR A N 1
ATOM 654 C CA . THR A 1 91 ? 8.683 7.409 -3.546 1.00 96.00 91 THR A CA 1
ATOM 655 C C . THR A 1 91 ? 7.876 8.180 -2.491 1.00 96.00 91 THR A C 1
ATOM 657 O O . THR A 1 91 ? 8.220 8.145 -1.312 1.00 96.00 91 THR A O 1
ATOM 660 N N . VAL A 1 92 ? 6.772 8.826 -2.889 1.00 96.88 92 VAL A N 1
ATOM 661 C CA . VAL A 1 92 ? 5.868 9.561 -1.987 1.00 96.88 92 VAL A CA 1
ATOM 662 C C . VAL A 1 92 ? 4.591 8.775 -1.698 1.00 96.88 92 VAL A C 1
ATOM 664 O O . VAL A 1 92 ? 4.170 8.687 -0.544 1.00 96.88 92 VAL A O 1
ATOM 667 N N . LEU A 1 93 ? 3.968 8.180 -2.721 1.00 97.44 93 LEU A N 1
ATOM 668 C CA . LEU A 1 93 ? 2.676 7.517 -2.537 1.00 97.44 93 LEU A CA 1
ATOM 669 C C . LEU A 1 93 ? 2.767 6.228 -1.719 1.00 97.44 93 LEU A C 1
ATOM 671 O O . LEU A 1 93 ? 1.843 5.935 -0.967 1.00 97.44 93 LEU A O 1
ATOM 675 N N . ARG A 1 94 ? 3.860 5.464 -1.817 1.00 97.50 94 ARG A N 1
ATOM 676 C CA . ARG A 1 94 ? 4.003 4.192 -1.089 1.00 97.50 94 ARG A CA 1
ATOM 677 C C . ARG A 1 94 ? 4.133 4.394 0.422 1.00 97.50 94 ARG A C 1
ATOM 679 O O . ARG A 1 94 ? 3.419 3.705 1.148 1.00 97.50 94 ARG A O 1
ATOM 686 N N . PRO A 1 95 ? 4.934 5.356 0.924 1.00 98.38 95 PRO A N 1
ATOM 687 C CA . PRO A 1 95 ? 4.895 5.732 2.336 1.00 98.38 95 PRO A CA 1
ATOM 688 C C . PRO A 1 95 ? 3.495 6.132 2.812 1.00 98.38 95 PRO A C 1
ATOM 690 O O . PRO A 1 95 ? 3.058 5.691 3.872 1.00 98.38 95 PRO A O 1
ATOM 693 N N . ILE A 1 96 ? 2.762 6.919 2.017 1.00 98.44 96 ILE A N 1
ATOM 694 C CA . ILE A 1 96 ? 1.389 7.324 2.354 1.00 98.44 96 ILE A CA 1
ATOM 695 C C . ILE A 1 96 ? 0.465 6.103 2.419 1.00 98.44 96 ILE A C 1
ATOM 697 O O . ILE A 1 96 ? -0.293 5.967 3.376 1.00 98.44 96 ILE A O 1
ATOM 701 N N . ALA A 1 97 ? 0.549 5.199 1.441 1.00 98.25 97 ALA A N 1
ATOM 702 C CA . ALA A 1 97 ? -0.248 3.979 1.401 1.00 98.25 97 ALA A CA 1
ATOM 703 C C . ALA A 1 97 ? 0.052 3.057 2.591 1.00 98.25 97 ALA A C 1
ATOM 705 O O . ALA A 1 97 ? -0.881 2.598 3.246 1.00 98.25 97 ALA A O 1
ATOM 706 N N . GLY A 1 98 ? 1.330 2.864 2.935 1.00 98.19 98 GLY A N 1
ATOM 707 C CA . GLY A 1 98 ? 1.727 2.073 4.100 1.00 98.19 98 GLY A CA 1
ATOM 708 C C . GLY A 1 98 ? 1.296 2.697 5.426 1.00 98.19 98 GLY A C 1
ATOM 709 O O . GLY A 1 98 ? 0.862 1.995 6.339 1.00 98.19 98 GLY A O 1
ATOM 710 N N . ALA A 1 99 ? 1.355 4.025 5.544 1.00 98.50 99 ALA A N 1
ATOM 711 C CA . ALA A 1 99 ? 0.813 4.711 6.711 1.00 98.50 99 ALA A CA 1
ATOM 712 C C . ALA A 1 99 ? -0.705 4.554 6.812 1.00 98.50 99 ALA A C 1
ATOM 714 O O . ALA A 1 99 ? -1.222 4.262 7.890 1.00 98.50 99 ALA A O 1
ATOM 715 N N . LEU A 1 100 ? -1.413 4.704 5.690 1.00 98.31 100 LEU A N 1
ATOM 716 C CA . LEU A 1 100 ? -2.858 4.536 5.629 1.00 98.31 100 LEU A CA 1
ATOM 717 C C . LEU A 1 100 ? -3.274 3.103 5.973 1.00 98.31 100 LEU A C 1
ATOM 719 O O . LEU A 1 100 ? -4.224 2.938 6.730 1.00 98.31 100 LEU A O 1
ATOM 723 N N . SER A 1 101 ? -2.568 2.081 5.482 1.00 97.62 101 SER A N 1
ATOM 724 C CA . SER A 1 101 ? -2.908 0.681 5.755 1.00 97.62 101 SER A CA 1
ATOM 725 C C . SER A 1 101 ? -2.779 0.340 7.237 1.00 97.62 101 SER A C 1
ATOM 727 O O . SER A 1 101 ? -3.687 -0.265 7.800 1.00 97.62 101 SER A O 1
ATOM 729 N N . VAL A 1 102 ? -1.695 0.777 7.890 1.00 97.88 102 VAL A N 1
ATOM 730 C CA . VAL A 1 102 ? -1.502 0.594 9.338 1.00 97.88 102 VAL A CA 1
ATOM 731 C C . VAL A 1 102 ? -2.550 1.375 10.125 1.00 97.88 102 VAL A C 1
ATOM 733 O O . VAL A 1 102 ? -3.194 0.808 11.002 1.00 97.88 102 VAL A O 1
ATOM 736 N N . ALA A 1 103 ? -2.757 2.654 9.805 1.00 97.81 103 ALA A N 1
ATOM 737 C CA . ALA A 1 103 ? -3.714 3.490 10.525 1.00 97.81 103 ALA A CA 1
ATOM 738 C C . ALA A 1 103 ? -5.151 2.959 10.402 1.00 97.81 103 ALA A C 1
ATOM 740 O O . ALA A 1 103 ? -5.901 2.965 11.375 1.00 97.81 103 ALA A O 1
ATOM 741 N N . ALA A 1 104 ? -5.524 2.453 9.224 1.00 97.31 104 ALA A N 1
ATOM 742 C CA . ALA A 1 104 ? -6.864 1.952 8.961 1.00 97.31 104 ALA A CA 1
ATOM 743 C C . ALA A 1 104 ? -7.205 0.714 9.803 1.00 97.31 104 ALA A C 1
ATOM 745 O O . ALA A 1 104 ? -8.338 0.608 10.273 1.00 97.31 104 ALA A O 1
ATOM 746 N N . VAL A 1 105 ? -6.238 -0.180 10.041 1.00 96.19 105 VAL A N 1
ATOM 747 C CA . VAL A 1 105 ? -6.429 -1.394 10.858 1.00 96.19 105 VAL A CA 1
ATOM 748 C C . VAL A 1 105 ? -6.157 -1.175 12.349 1.00 96.19 105 VAL A C 1
ATOM 750 O O . VAL A 1 105 ? -6.453 -2.054 13.154 1.00 96.19 105 VAL A O 1
ATOM 753 N N . TRP A 1 106 ? -5.635 -0.010 12.745 1.00 94.88 106 TRP A N 1
ATOM 754 C CA . TRP A 1 106 ? -5.407 0.358 14.147 1.00 94.88 106 TRP A CA 1
ATOM 755 C C . TRP A 1 106 ? -6.695 0.870 14.813 1.00 94.88 106 TRP A C 1
ATOM 757 O O . TRP A 1 106 ? -6.824 2.035 15.187 1.00 94.88 106 TRP A O 1
ATOM 767 N N . TYR A 1 107 ? -7.706 0.005 14.898 1.00 86.06 107 TYR A N 1
ATOM 768 C CA . TYR A 1 107 ? -9.018 0.352 15.446 1.00 86.06 107 TYR A CA 1
ATOM 769 C C . TYR A 1 107 ? -9.029 0.378 16.983 1.00 86.06 107 TYR A C 1
ATOM 771 O O . TYR A 1 107 ? -8.194 -0.230 17.643 1.00 86.06 107 TYR A O 1
ATOM 779 N N . GLY A 1 108 ? -10.004 1.081 17.570 1.00 86.38 108 GLY A N 1
ATOM 780 C CA . GLY A 1 108 ? -10.160 1.183 19.028 1.00 86.38 108 GLY A CA 1
ATOM 781 C C . GLY A 1 108 ? -9.330 2.286 19.699 1.00 86.38 108 GLY A C 1
ATOM 782 O O . GLY A 1 108 ? -9.451 2.468 20.907 1.00 86.38 108 GLY A O 1
ATOM 783 N N . THR A 1 109 ? -8.535 3.047 18.938 1.00 89.38 109 THR A N 1
ATOM 784 C CA . THR A 1 109 ? -7.926 4.315 19.378 1.00 89.38 109 THR A CA 1
ATOM 785 C C . THR A 1 109 ? -8.614 5.517 18.739 1.00 89.38 109 THR A C 1
ATOM 787 O O . THR A 1 109 ? -9.397 5.381 17.793 1.00 89.38 109 THR A O 1
ATOM 790 N N . ASP A 1 110 ? -8.294 6.718 19.217 1.00 94.19 110 ASP A N 1
ATOM 791 C CA . ASP A 1 110 ? -8.660 7.936 18.508 1.00 94.19 110 ASP A CA 1
ATOM 792 C C . ASP A 1 110 ? -7.923 8.037 17.149 1.00 94.19 110 ASP A C 1
ATOM 794 O O . ASP A 1 110 ? -6.876 7.402 16.941 1.00 94.19 110 ASP A O 1
ATOM 798 N N . PRO A 1 111 ? -8.455 8.830 16.201 1.00 94.81 111 PRO A N 1
ATOM 799 C CA . PRO A 1 111 ? -7.908 8.910 14.848 1.00 94.81 111 PRO A CA 1
ATOM 800 C C . PRO A 1 111 ? -6.498 9.503 14.786 1.00 94.81 111 PRO A C 1
ATOM 802 O O . PRO A 1 111 ? -5.736 9.155 13.886 1.00 94.81 111 PRO A O 1
ATOM 805 N N . ALA A 1 112 ? -6.131 10.386 15.723 1.00 97.12 112 ALA A N 1
ATOM 806 C CA . ALA A 1 112 ? -4.811 11.004 15.726 1.00 97.12 112 ALA A CA 1
ATOM 807 C C . ALA A 1 112 ? -3.741 9.989 16.140 1.00 97.12 112 ALA A C 1
ATOM 809 O O . ALA A 1 112 ? -2.698 9.905 15.491 1.00 97.12 112 ALA A O 1
ATOM 810 N N . THR A 1 113 ? -4.012 9.158 17.150 1.00 96.19 113 THR A N 1
ATOM 811 C CA . THR A 1 113 ? -3.115 8.055 17.518 1.00 96.19 113 THR A CA 1
ATOM 812 C C . THR A 1 113 ? -2.974 7.030 16.395 1.00 96.19 113 THR A C 1
ATOM 814 O O . THR A 1 113 ? -1.847 6.661 16.069 1.00 96.19 113 THR A O 1
ATOM 817 N N . ALA A 1 114 ? -4.070 6.617 15.750 1.00 96.38 114 ALA A N 1
ATOM 818 C CA . ALA A 1 114 ? -4.001 5.685 14.620 1.00 96.38 114 ALA A CA 1
ATOM 819 C C . ALA A 1 114 ? -3.151 6.248 13.465 1.00 96.38 114 ALA A C 1
ATOM 821 O O . ALA A 1 114 ? -2.277 5.559 12.935 1.00 96.38 114 ALA A O 1
ATOM 822 N N . ALA A 1 115 ? -3.344 7.528 13.125 1.00 97.62 115 ALA A N 1
ATOM 823 C CA . ALA A 1 115 ? -2.551 8.216 12.110 1.00 97.62 115 ALA A CA 1
ATOM 824 C C . ALA A 1 115 ? -1.064 8.316 12.488 1.00 97.62 115 ALA A C 1
ATOM 826 O O . ALA A 1 115 ? -0.207 8.097 11.633 1.00 97.62 115 ALA A O 1
ATOM 827 N N . LEU A 1 116 ? -0.743 8.607 13.754 1.00 97.88 116 LEU A N 1
ATOM 828 C CA . LEU A 1 116 ? 0.637 8.655 14.247 1.00 97.88 116 LEU A CA 1
ATOM 829 C C . LEU A 1 116 ? 1.319 7.288 14.166 1.00 97.88 116 LEU A C 1
ATOM 831 O O . LEU A 1 116 ? 2.455 7.208 13.704 1.00 97.88 116 LEU A O 1
ATOM 835 N N . VAL A 1 117 ? 0.634 6.212 14.564 1.00 96.38 117 VAL A N 1
ATOM 836 C CA . VAL A 1 117 ? 1.162 4.845 14.433 1.00 96.38 117 VAL A CA 1
ATOM 837 C C . VAL A 1 117 ? 1.387 4.507 12.962 1.00 96.38 117 VAL A C 1
ATOM 839 O O . VAL A 1 117 ? 2.459 4.023 12.606 1.00 96.38 117 VAL A O 1
ATOM 842 N N . GLY A 1 118 ? 0.430 4.831 12.090 1.00 97.81 118 GLY A N 1
ATOM 843 C CA . GLY A 1 118 ? 0.592 4.660 10.650 1.00 97.81 118 GLY A CA 1
ATOM 844 C C . GLY A 1 118 ? 1.799 5.412 10.099 1.00 97.81 118 GLY A C 1
ATOM 845 O O . GLY A 1 118 ? 2.620 4.840 9.385 1.00 97.81 118 GLY A O 1
ATOM 846 N N . LEU A 1 119 ? 1.967 6.673 10.482 1.00 98.12 119 LEU A N 1
ATOM 847 C CA . LEU A 1 119 ? 3.088 7.493 10.041 1.00 98.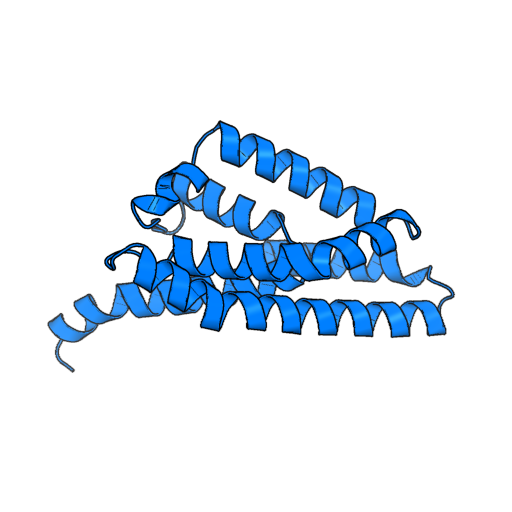12 119 LEU A CA 1
ATOM 848 C C . LEU A 1 119 ? 4.440 6.975 10.552 1.00 98.12 119 LEU A C 1
ATOM 850 O O . LEU A 1 119 ? 5.411 7.001 9.807 1.00 98.12 119 LEU A O 1
ATOM 854 N N . ILE A 1 120 ? 4.525 6.520 11.802 1.00 98.00 120 ILE A N 1
ATOM 855 C CA . ILE A 1 120 ? 5.791 6.082 12.413 1.00 98.00 120 ILE A CA 1
ATOM 856 C C . ILE A 1 120 ? 6.167 4.662 11.976 1.00 98.00 120 ILE A C 1
ATOM 858 O O . ILE A 1 120 ? 7.345 4.365 11.802 1.00 98.00 120 ILE A O 1
ATOM 862 N N . VAL A 1 121 ? 5.184 3.780 11.803 1.00 96.81 121 VAL A N 1
ATOM 863 C CA . VAL A 1 121 ? 5.414 2.361 11.501 1.00 96.81 121 VAL A CA 1
ATOM 864 C C . VAL A 1 121 ? 5.257 2.088 10.010 1.00 96.81 121 VAL A C 1
ATOM 866 O O . VAL A 1 121 ? 6.152 1.536 9.374 1.00 96.81 121 VAL A O 1
ATOM 869 N N . GLY A 1 122 ? 4.123 2.484 9.440 1.00 98.00 122 GLY A N 1
ATOM 870 C CA . GLY A 1 122 ? 3.738 2.134 8.079 1.00 98.00 122 GLY A CA 1
ATOM 871 C C . GLY A 1 122 ? 4.543 2.860 7.006 1.00 98.00 122 GLY A C 1
ATOM 872 O O . GLY A 1 122 ? 5.057 2.218 6.089 1.00 98.00 122 GLY A O 1
ATOM 873 N N . ALA A 1 123 ? 4.699 4.184 7.122 1.00 98.31 123 ALA A N 1
ATOM 874 C CA . ALA A 1 123 ? 5.403 4.967 6.102 1.00 98.31 123 ALA A CA 1
ATOM 875 C C . ALA A 1 123 ? 6.886 4.573 5.937 1.00 98.31 123 ALA A C 1
ATOM 877 O O . ALA A 1 123 ? 7.291 4.319 4.799 1.00 98.31 123 ALA A O 1
ATOM 878 N N . PRO A 1 124 ? 7.701 4.459 7.007 1.00 98.31 124 PRO A N 1
ATOM 879 C CA . PRO A 1 124 ? 9.100 4.057 6.877 1.00 98.31 124 PRO A CA 1
ATOM 880 C C . PRO A 1 124 ? 9.254 2.632 6.356 1.00 98.31 124 PRO A C 1
ATOM 882 O O . PRO A 1 124 ? 10.157 2.367 5.565 1.00 98.31 124 PRO A O 1
ATOM 885 N N . LEU A 1 125 ? 8.362 1.722 6.757 1.00 98.06 125 LEU A N 1
ATOM 886 C CA . LEU A 1 125 ? 8.394 0.339 6.294 1.00 98.06 125 LEU A CA 1
ATOM 887 C C . LEU A 1 125 ? 8.120 0.244 4.788 1.00 98.06 125 LEU A C 1
ATOM 889 O O . LEU A 1 125 ? 8.888 -0.387 4.059 1.00 98.06 125 LEU A O 1
ATOM 893 N N . ALA A 1 126 ? 7.077 0.924 4.307 1.00 98.31 126 ALA A N 1
ATOM 894 C CA . ALA A 1 126 ? 6.766 0.982 2.882 1.00 98.31 126 ALA A CA 1
ATOM 895 C C . ALA A 1 126 ? 7.881 1.677 2.084 1.00 98.31 126 ALA A C 1
ATOM 897 O O . ALA A 1 126 ? 8.270 1.201 1.017 1.00 98.31 126 ALA A O 1
ATOM 898 N N . PHE A 1 127 ? 8.446 2.768 2.612 1.00 98.12 127 PHE A N 1
ATOM 899 C CA . PHE A 1 127 ? 9.581 3.455 1.994 1.00 98.12 127 PHE A CA 1
ATOM 900 C C . PHE A 1 127 ? 10.815 2.553 1.874 1.00 98.12 127 PHE A C 1
ATOM 902 O O . PHE A 1 127 ? 11.449 2.495 0.818 1.00 98.12 127 PHE A O 1
ATOM 909 N N . GLY A 1 128 ? 11.150 1.830 2.945 1.00 98.00 128 GLY A N 1
ATOM 910 C CA . GLY A 1 128 ? 12.279 0.906 2.971 1.00 98.00 128 GLY A CA 1
ATOM 911 C C . GLY A 1 128 ? 12.111 -0.213 1.947 1.00 98.00 128 GLY A C 1
ATOM 912 O O . GLY A 1 128 ? 13.028 -0.479 1.170 1.00 98.00 128 GLY A O 1
ATOM 913 N N . MET A 1 129 ? 10.918 -0.810 1.874 1.00 97.44 129 MET A N 1
ATOM 914 C CA . MET A 1 129 ? 10.639 -1.865 0.900 1.00 97.44 129 MET A CA 1
ATOM 915 C C . MET A 1 129 ? 10.634 -1.338 -0.545 1.00 97.44 129 MET A C 1
ATOM 917 O O . MET A 1 129 ? 11.168 -1.994 -1.440 1.00 97.44 129 MET A O 1
ATOM 921 N N . HIS A 1 130 ? 10.129 -0.124 -0.782 1.00 96.75 130 HIS A N 1
ATOM 922 C CA . HIS A 1 130 ? 10.242 0.533 -2.088 1.00 96.75 130 HIS A CA 1
ATOM 923 C C . HIS A 1 130 ? 11.697 0.808 -2.475 1.00 96.75 130 HIS A C 1
ATOM 925 O O . HIS A 1 130 ? 12.086 0.552 -3.612 1.00 96.75 130 HIS A O 1
ATOM 931 N N . SER A 1 131 ? 12.518 1.265 -1.531 1.00 96.38 131 SER A N 1
ATOM 932 C CA . SER A 1 131 ? 13.946 1.496 -1.767 1.00 96.38 131 SER A CA 1
ATOM 933 C C . SER A 1 131 ? 14.665 0.196 -2.136 1.00 96.38 131 SER A C 1
ATOM 935 O O . SER A 1 131 ? 15.482 0.182 -3.057 1.00 96.38 131 SER A O 1
ATOM 937 N N . ALA A 1 132 ? 14.319 -0.916 -1.476 1.00 95.62 132 ALA A N 1
ATOM 938 C CA . ALA A 1 132 ? 14.831 -2.238 -1.826 1.00 95.62 132 ALA A CA 1
ATOM 939 C C . ALA A 1 132 ? 14.415 -2.648 -3.250 1.00 95.62 132 ALA A C 1
ATOM 941 O O . ALA A 1 132 ? 15.280 -3.010 -4.048 1.00 95.62 132 ALA A O 1
ATOM 942 N N . LYS A 1 133 ? 13.125 -2.506 -3.598 1.00 93.75 133 LYS A N 1
ATOM 943 C CA . LYS A 1 133 ? 12.602 -2.735 -4.960 1.00 93.75 133 LYS A CA 1
ATOM 944 C C . LYS A 1 133 ? 13.383 -1.929 -6.002 1.00 93.75 133 LYS A C 1
ATOM 946 O O . LYS A 1 133 ? 13.877 -2.486 -6.982 1.00 93.75 133 LYS A O 1
ATOM 951 N N . ALA A 1 134 ? 13.526 -0.623 -5.777 1.00 93.25 134 ALA A N 1
ATOM 952 C CA . ALA A 1 134 ? 14.237 0.279 -6.675 1.00 93.25 134 ALA A CA 1
ATOM 953 C C . ALA A 1 134 ? 15.707 -0.142 -6.855 1.00 93.25 134 ALA A C 1
ATOM 955 O O . ALA A 1 134 ? 16.212 -0.153 -7.977 1.00 93.25 134 ALA A O 1
ATOM 956 N N . GLY A 1 135 ? 16.373 -0.572 -5.778 1.00 93.31 135 GLY A N 1
ATOM 957 C CA . GLY A 1 135 ? 17.727 -1.128 -5.831 1.00 93.31 135 GLY A CA 1
ATOM 958 C C . GLY A 1 135 ? 17.820 -2.408 -6.668 1.00 93.31 135 GLY A C 1
ATOM 959 O O . GLY A 1 135 ? 18.701 -2.523 -7.523 1.00 93.31 135 GLY A O 1
ATOM 960 N N . THR A 1 136 ? 16.886 -3.349 -6.488 1.00 93.19 136 THR A N 1
ATOM 961 C CA . THR A 1 136 ? 16.814 -4.581 -7.293 1.00 93.19 136 THR A CA 1
ATOM 962 C C . THR A 1 136 ? 16.628 -4.270 -8.778 1.00 93.19 136 THR A C 1
ATOM 964 O O . THR A 1 136 ? 17.315 -4.847 -9.625 1.00 93.19 136 THR A O 1
ATOM 967 N N . ARG A 1 137 ? 15.757 -3.311 -9.109 1.00 90.19 137 ARG A N 1
ATOM 968 C CA . ARG A 1 137 ? 15.538 -2.867 -10.491 1.00 90.19 137 ARG A CA 1
ATOM 969 C C . ARG A 1 137 ? 16.739 -2.163 -11.086 1.00 90.19 137 ARG A C 1
ATOM 971 O O . ARG A 1 137 ? 17.087 -2.448 -12.224 1.00 90.19 137 ARG A O 1
ATOM 978 N N . ALA A 1 138 ? 17.411 -1.301 -10.330 1.00 91.50 138 ALA A N 1
ATOM 979 C CA . ALA A 1 138 ? 18.635 -0.653 -10.788 1.00 91.50 138 ALA A CA 1
ATOM 980 C C . ALA A 1 138 ? 19.717 -1.689 -11.141 1.00 91.50 138 ALA A C 1
ATOM 982 O O . ALA A 1 138 ? 20.328 -1.603 -12.207 1.00 91.50 138 ALA A O 1
ATOM 983 N N . GLY A 1 139 ? 19.894 -2.713 -10.297 1.00 93.62 139 GLY A N 1
ATOM 984 C CA . GLY A 1 139 ? 20.802 -3.830 -10.573 1.00 93.62 139 GLY A CA 1
ATOM 985 C C . GLY A 1 139 ? 20.411 -4.623 -11.825 1.00 93.62 139 GLY A C 1
ATOM 986 O O . GLY A 1 139 ? 21.257 -4.895 -12.675 1.00 93.62 139 GLY A O 1
ATOM 987 N N . SER A 1 140 ? 19.123 -4.939 -11.985 1.00 93.25 140 SER A N 1
ATOM 988 C CA . SER A 1 140 ? 18.597 -5.616 -13.179 1.00 93.25 140 SER A CA 1
ATOM 989 C C . SER A 1 140 ? 18.782 -4.789 -14.450 1.00 93.25 140 SER A C 1
ATOM 991 O O . SER A 1 140 ? 19.245 -5.317 -15.463 1.00 93.25 140 SER A O 1
ATOM 993 N N . THR A 1 141 ? 18.498 -3.485 -14.410 1.00 91.44 141 THR A N 1
ATOM 994 C CA . THR A 1 141 ? 18.727 -2.574 -15.536 1.00 91.44 141 THR A CA 1
ATOM 995 C C . THR A 1 141 ? 20.199 -2.554 -15.930 1.00 91.44 141 THR A C 1
ATOM 997 O O . THR A 1 141 ? 20.505 -2.694 -17.112 1.00 91.44 141 THR A O 1
ATOM 1000 N N . ALA A 1 142 ? 21.109 -2.454 -14.956 1.00 92.81 142 ALA A N 1
ATOM 1001 C CA . ALA A 1 142 ? 22.547 -2.475 -15.210 1.00 92.81 142 ALA A CA 1
ATOM 1002 C C . ALA A 1 142 ? 23.017 -3.798 -15.845 1.00 92.81 142 ALA A C 1
ATOM 1004 O O . ALA A 1 142 ? 23.892 -3.784 -16.706 1.00 92.81 142 ALA A O 1
ATOM 1005 N N . ALA A 1 143 ? 22.420 -4.931 -15.457 1.00 93.69 143 ALA A N 1
ATOM 1006 C CA . ALA A 1 143 ? 22.794 -6.254 -15.959 1.00 93.69 143 ALA A CA 1
ATOM 1007 C C . ALA A 1 143 ? 22.127 -6.643 -17.294 1.00 93.69 143 ALA A C 1
ATOM 1009 O O . ALA A 1 143 ? 22.686 -7.437 -18.047 1.00 93.69 143 ALA A O 1
ATOM 1010 N N . THR A 1 144 ? 20.927 -6.127 -17.584 1.00 91.69 144 THR A N 1
ATOM 1011 C CA . THR A 1 144 ? 20.064 -6.613 -18.685 1.00 91.69 144 THR A CA 1
ATOM 1012 C C . THR A 1 144 ? 19.595 -5.521 -19.646 1.00 91.69 144 THR A C 1
ATOM 1014 O O . THR A 1 144 ? 18.730 -5.774 -20.484 1.00 91.69 144 THR A O 1
ATOM 1017 N N . ALA A 1 145 ? 20.105 -4.294 -19.506 1.00 87.75 145 ALA A N 1
ATOM 1018 C CA . ALA A 1 145 ? 19.598 -3.107 -20.200 1.00 87.75 145 ALA A CA 1
ATOM 1019 C C . ALA A 1 145 ? 18.078 -2.890 -20.009 1.00 87.75 145 ALA A C 1
ATOM 1021 O O . ALA A 1 145 ? 17.395 -2.364 -20.884 1.00 87.75 145 ALA A O 1
ATOM 1022 N N . GLY A 1 146 ? 17.542 -3.319 -18.860 1.00 84.12 146 GLY A N 1
ATOM 1023 C CA . GLY A 1 146 ? 16.138 -3.143 -18.465 1.00 84.12 146 GLY A CA 1
ATOM 1024 C C . GLY A 1 146 ? 15.188 -4.257 -18.916 1.00 84.12 146 GLY A C 1
ATOM 1025 O O . GLY A 1 146 ? 14.049 -4.300 -18.455 1.00 84.12 146 GLY A O 1
ATOM 1026 N N . VAL A 1 147 ? 15.640 -5.204 -19.746 1.00 88.38 147 VAL A N 1
ATOM 1027 C CA . VAL A 1 147 ? 14.798 -6.304 -20.262 1.00 88.38 147 VAL A CA 1
ATOM 1028 C C . VAL A 1 147 ? 14.362 -7.274 -19.152 1.00 88.38 147 VAL A C 1
ATOM 1030 O O . VAL A 1 147 ? 13.323 -7.921 -19.267 1.00 88.38 147 VAL A O 1
ATOM 1033 N N . GLY A 1 148 ? 15.114 -7.357 -18.050 1.00 90.31 148 GLY A N 1
ATOM 1034 C CA . GLY A 1 148 ? 14.768 -8.178 -16.886 1.00 90.31 148 GLY A CA 1
ATOM 1035 C C . GLY A 1 148 ? 13.669 -7.596 -15.987 1.00 90.31 148 GLY A C 1
ATOM 1036 O O . GLY A 1 148 ? 13.006 -8.348 -15.269 1.00 90.31 148 GLY A O 1
ATOM 1037 N N . ASN A 1 149 ? 13.427 -6.281 -16.032 1.00 91.69 149 ASN A N 1
ATOM 1038 C CA . ASN A 1 149 ? 12.538 -5.602 -15.079 1.00 91.69 149 ASN A CA 1
ATOM 1039 C C . ASN A 1 149 ? 11.075 -6.073 -15.148 1.00 91.69 149 ASN A C 1
ATOM 1041 O O . ASN A 1 149 ? 10.488 -6.273 -14.084 1.00 91.69 149 ASN A O 1
ATOM 1045 N N . PRO A 1 150 ? 10.478 -6.343 -16.329 1.00 90.75 150 PRO A N 1
ATOM 1046 C CA . PRO A 1 150 ? 9.117 -6.870 -16.400 1.00 90.75 150 PRO A CA 1
ATOM 1047 C C . PRO A 1 150 ? 8.940 -8.217 -15.684 1.00 90.75 150 PRO A C 1
ATOM 1049 O O . PRO A 1 150 ? 7.891 -8.455 -15.091 1.00 90.75 150 PRO A O 1
ATOM 1052 N N . PHE A 1 151 ? 9.956 -9.087 -15.682 1.00 92.75 151 PHE A N 1
ATOM 1053 C CA . PHE A 1 151 ? 9.893 -10.375 -14.978 1.00 92.75 151 PHE A CA 1
ATOM 1054 C C . PHE A 1 151 ? 9.951 -10.193 -13.463 1.00 92.75 151 PHE A C 1
ATOM 1056 O O . PHE A 1 151 ? 9.150 -10.784 -12.741 1.00 92.75 151 PHE A O 1
ATOM 1063 N N . ILE A 1 152 ? 10.848 -9.325 -12.986 1.00 92.69 152 ILE A N 1
ATOM 1064 C CA . ILE A 1 152 ? 10.921 -8.946 -11.568 1.00 92.69 152 ILE A CA 1
ATOM 1065 C C . ILE A 1 152 ? 9.590 -8.332 -11.131 1.00 92.69 152 ILE A C 1
ATOM 1067 O O . ILE A 1 152 ? 9.037 -8.732 -10.114 1.00 92.69 152 ILE A O 1
ATOM 1071 N N . SER A 1 153 ? 9.015 -7.456 -11.955 1.00 92.50 153 SER A N 1
ATOM 1072 C CA . SER A 1 153 ? 7.694 -6.872 -11.733 1.00 92.50 153 SER A CA 1
ATOM 1073 C C . SER A 1 153 ? 6.595 -7.931 -11.567 1.00 92.50 153 SER A C 1
ATOM 1075 O O . SER A 1 153 ? 5.709 -7.774 -10.735 1.00 92.50 153 SER A O 1
ATOM 1077 N N . VAL A 1 154 ? 6.615 -9.025 -12.342 1.00 93.44 154 VAL A N 1
ATOM 1078 C CA . VAL A 1 154 ? 5.629 -10.118 -12.185 1.00 93.44 154 VAL A CA 1
ATOM 1079 C C . VAL A 1 154 ? 5.811 -10.839 -10.847 1.00 93.44 154 VAL A C 1
ATOM 1081 O O . VAL A 1 154 ? 4.827 -11.208 -10.210 1.00 93.44 154 VAL A O 1
ATOM 1084 N N . LEU A 1 155 ? 7.052 -11.023 -10.394 1.00 94.19 155 LEU A N 1
ATOM 1085 C CA . LEU A 1 155 ? 7.317 -11.598 -9.074 1.00 94.19 155 LEU A CA 1
ATOM 1086 C C . LEU A 1 155 ? 6.849 -10.665 -7.953 1.00 94.19 155 LEU A C 1
ATOM 1088 O O . LEU A 1 155 ? 6.228 -11.130 -7.001 1.00 94.19 155 LEU A O 1
ATOM 1092 N N . GLU A 1 156 ? 7.089 -9.360 -8.088 1.00 93.62 156 GLU A N 1
ATOM 1093 C CA . GLU A 1 156 ? 6.584 -8.338 -7.164 1.00 93.62 156 GLU A CA 1
ATOM 1094 C C . GLU A 1 156 ? 5.049 -8.386 -7.067 1.00 93.62 156 GLU A C 1
ATOM 1096 O O . GLU A 1 156 ? 4.517 -8.318 -5.961 1.00 93.62 156 GLU A O 1
ATOM 1101 N N . ASP A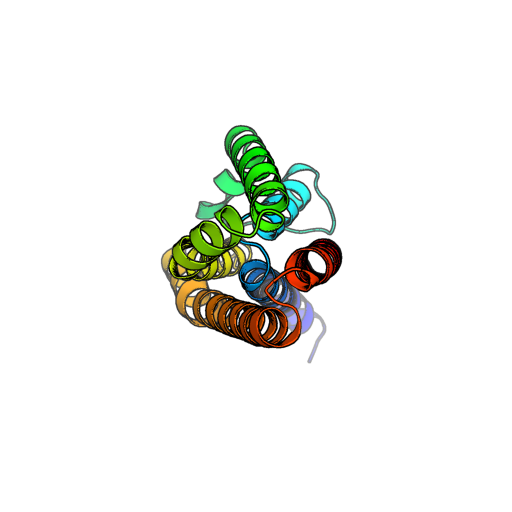 1 157 ? 4.341 -8.577 -8.189 1.00 94.06 157 ASP A N 1
ATOM 1102 C CA . ASP A 1 157 ? 2.879 -8.755 -8.211 1.00 94.06 157 ASP A CA 1
ATOM 1103 C C . ASP A 1 157 ? 2.436 -9.990 -7.435 1.00 94.06 157 ASP A C 1
ATOM 1105 O O . ASP A 1 157 ? 1.522 -9.916 -6.617 1.00 94.06 157 ASP A O 1
ATOM 1109 N N . GLY A 1 158 ? 3.092 -11.128 -7.676 1.00 93.12 158 GLY A N 1
ATOM 1110 C CA . GLY A 1 158 ? 2.774 -12.380 -6.995 1.00 93.12 158 GLY A CA 1
ATOM 1111 C C . GLY A 1 158 ? 2.999 -12.290 -5.487 1.00 93.12 158 GLY A C 1
ATOM 1112 O O . GLY A 1 158 ? 2.147 -12.714 -4.709 1.00 93.12 158 GLY A O 1
ATOM 1113 N N . VAL A 1 159 ? 4.114 -11.683 -5.069 1.00 93.50 159 VAL A N 1
ATOM 1114 C CA . VAL A 1 159 ? 4.405 -11.432 -3.652 1.00 93.50 159 VAL A CA 1
ATOM 1115 C C . VAL A 1 159 ? 3.359 -10.497 -3.057 1.00 93.50 159 VAL A C 1
ATOM 1117 O O . VAL A 1 159 ? 2.838 -10.780 -1.981 1.00 93.50 159 VAL A O 1
ATOM 1120 N N . ALA A 1 160 ? 3.005 -9.421 -3.761 1.00 93.19 160 ALA A N 1
ATOM 1121 C CA . ALA A 1 160 ? 2.045 -8.455 -3.252 1.00 93.19 160 ALA A CA 1
ATOM 1122 C C . ALA A 1 160 ? 0.621 -9.008 -3.136 1.00 93.19 160 ALA A C 1
ATOM 1124 O O . ALA A 1 160 ? -0.076 -8.691 -2.179 1.00 93.19 160 ALA A O 1
ATOM 1125 N N . LEU A 1 161 ? 0.208 -9.870 -4.064 1.00 93.56 161 LEU A N 1
ATOM 1126 C CA . LEU A 1 161 ? -1.068 -10.580 -3.982 1.00 93.56 161 LEU A CA 1
ATOM 1127 C C . LEU A 1 161 ? -1.102 -11.617 -2.855 1.00 93.56 161 LEU A C 1
ATOM 1129 O O . LEU A 1 161 ? -2.163 -11.855 -2.292 1.00 93.56 161 LEU A O 1
ATOM 1133 N N . PHE A 1 162 ? 0.026 -12.267 -2.555 1.00 91.50 162 PHE A N 1
ATOM 1134 C CA . PHE A 1 162 ? 0.093 -13.308 -1.527 1.00 91.50 162 PHE A CA 1
ATOM 1135 C C . PHE A 1 162 ? 0.225 -12.745 -0.105 1.00 91.50 162 PHE A C 1
ATOM 1137 O O . PHE A 1 162 ? -0.297 -13.337 0.836 1.00 91.50 162 PHE A O 1
ATOM 1144 N N . MET A 1 163 ? 0.963 -11.644 0.057 1.00 87.38 163 MET A N 1
ATOM 1145 C CA . MET A 1 163 ? 1.232 -11.028 1.363 1.00 87.38 163 MET A CA 1
ATOM 1146 C C . MET A 1 163 ? 0.220 -9.949 1.764 1.00 87.38 163 MET A C 1
ATOM 1148 O O . MET A 1 163 ? 0.169 -9.599 2.946 1.00 87.38 163 MET A O 1
ATOM 1152 N N . GLY A 1 164 ? -0.496 -9.380 0.790 1.00 78.81 164 GLY A N 1
ATOM 1153 C CA . GLY A 1 164 ? -1.460 -8.296 0.987 1.00 78.81 164 GLY A CA 1
ATOM 1154 C C . GLY A 1 164 ? -2.859 -8.747 1.379 1.00 78.81 164 GLY A C 1
ATOM 1155 O O . GLY A 1 164 ? -3.150 -9.961 1.348 1.00 78.81 164 GLY A O 1
#

Foldseek 3Di:
DDPVVCVVCVLVVVLVLQLLLLLLLLLLPVLLSLLVLLVCQLVVHPVAAWAPVLVCSVDPVNNVVSVVSRVCRLVQCLPVVSVVVSLVVSLPRSLVSSLSSSLGRNYPDDSVVSSVCSNVRRNVSSNVSNVVLVVVQVVCCVVPVNPCRNVVSVVSVVSSVVSD